Protein AF-A0A9P4IR51-F1 (afdb_monomer_lite)

Radius of gyration: 34.82 Å; chains: 1; bounding box: 78×71×82 Å

Secondary structure (DSSP, 8-state):
-----PPPPP--PPPPPP-----------------PPPPP-----------------------HHHHHHHHHHHHHHHSTT---EEEEEE-TTSSEEEEEEEEESSTTS----EEEEEEPPPEE--SS-HHHHHHHHHHHHHHHHHHHHHHHHH-

Organism: NCBI:txid1504668

Foldseek 3Di:
DDDDDDDDDDDDDDDDDDDDDDDDDDDDDDDDDDDDDDPDPDPDPDPPPPPPPPPPPPPPPCDLVNLQVLLQVLVCLVPPPFPKGWDKDAPPVNFWIWIFIWGAPDPPDPDPDIDTPDIFDIFGADPVCNVVNHSVNSVRSSVVSVVVSVVVVVD

pLDDT: mean 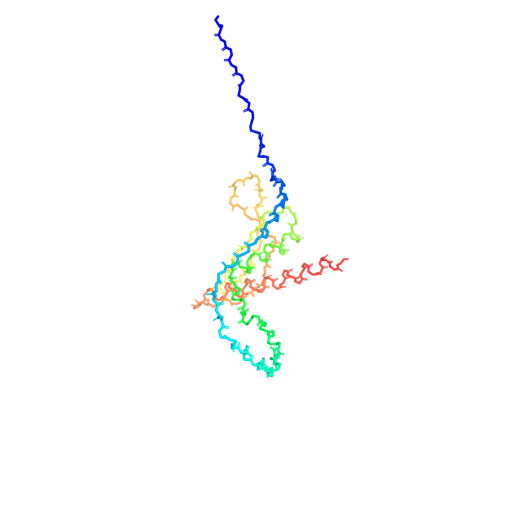72.82, std 21.64, range [33.72, 96.31]

Structure (mmCIF, N/CA/C/O backbone):
data_AF-A0A9P4IR51-F1
#
_entry.id   AF-A0A9P4IR51-F1
#
loop_
_atom_site.group_PDB
_atom_site.id
_atom_site.type_symbol
_atom_site.label_atom_id
_atom_site.label_alt_id
_atom_site.label_comp_id
_atom_site.label_asym_id
_atom_site.label_entity_id
_atom_site.label_seq_id
_atom_site.pdbx_PDB_ins_code
_atom_site.Cartn_x
_atom_site.Cartn_y
_atom_site.Cartn_z
_atom_site.occupancy
_atom_site.B_iso_or_equiv
_atom_site.auth_seq_id
_atom_site.auth_comp_id
_atom_site.auth_asym_id
_atom_site.auth_atom_id
_atom_site.pdbx_PDB_model_num
ATOM 1 N N . MET A 1 1 ? -21.706 56.880 35.899 1.00 41.31 1 MET A N 1
ATOM 2 C CA . MET A 1 1 ? -21.794 57.275 34.473 1.00 41.31 1 MET A CA 1
ATOM 3 C C . MET A 1 1 ? -22.174 56.019 33.694 1.00 41.31 1 MET A C 1
ATOM 5 O O . MET A 1 1 ? -21.456 55.042 33.805 1.00 41.31 1 MET A O 1
ATOM 9 N N . ASN A 1 2 ? -23.431 55.881 33.246 1.00 33.72 2 ASN A N 1
ATOM 10 C CA . ASN A 1 2 ? -23.873 56.138 31.857 1.00 33.72 2 ASN A CA 1
ATOM 11 C C . ASN A 1 2 ? -22.938 55.473 30.827 1.00 33.72 2 ASN A C 1
ATOM 13 O O . ASN A 1 2 ? -21.762 55.799 30.833 1.00 33.72 2 ASN A O 1
ATOM 17 N N . LYS A 1 3 ? -23.341 54.631 29.872 1.00 43.41 3 LYS A N 1
ATOM 18 C CA . LYS A 1 3 ? -24.625 54.300 29.223 1.00 43.41 3 LYS A CA 1
ATOM 19 C C . LYS A 1 3 ? -24.335 53.093 28.295 1.00 43.41 3 LYS A C 1
ATOM 21 O O . LYS A 1 3 ? -23.230 53.059 27.781 1.00 43.41 3 LYS A O 1
ATOM 26 N N . ASN A 1 4 ? -25.333 52.228 28.044 1.00 41.44 4 ASN A N 1
ATOM 27 C CA . ASN A 1 4 ? -25.737 51.641 26.737 1.00 41.44 4 ASN A CA 1
ATOM 28 C C . ASN A 1 4 ? -24.650 51.078 25.779 1.00 41.44 4 ASN A C 1
ATOM 30 O O . ASN A 1 4 ? -23.633 51.697 25.549 1.00 41.44 4 ASN A O 1
ATOM 34 N N . LYS A 1 5 ? -24.821 50.014 24.995 1.00 45.44 5 LYS A N 1
ATOM 35 C CA . LYS A 1 5 ? -25.978 49.268 24.490 1.00 45.44 5 LYS A CA 1
ATOM 36 C C . LYS A 1 5 ? -25.404 48.082 23.684 1.00 45.44 5 LYS A C 1
ATOM 38 O O . LYS A 1 5 ? -24.286 48.136 23.188 1.00 45.44 5 LYS A O 1
ATOM 43 N N . ILE A 1 6 ? -26.235 47.060 23.553 1.00 54.41 6 ILE A N 1
ATOM 44 C CA . ILE A 1 6 ? -26.113 45.785 22.825 1.00 54.41 6 ILE A CA 1
ATOM 45 C C . ILE A 1 6 ? -25.702 45.945 21.341 1.00 54.41 6 ILE A C 1
ATOM 47 O O . ILE A 1 6 ? -26.198 46.873 20.701 1.00 54.41 6 ILE A O 1
ATOM 51 N N . PRO A 1 7 ? -24.937 45.010 20.739 1.00 51.00 7 PRO A N 1
ATOM 52 C CA . PRO A 1 7 ? -24.943 44.793 19.291 1.00 51.00 7 PRO A CA 1
ATOM 53 C C . PRO A 1 7 ? -26.018 43.752 18.894 1.00 51.00 7 PRO A C 1
ATOM 55 O O . PRO A 1 7 ? -25.984 42.632 19.407 1.00 51.00 7 PRO A O 1
ATOM 58 N N . PRO A 1 8 ? -26.991 44.065 18.015 1.00 46.41 8 PRO A N 1
ATOM 59 C CA . PRO A 1 8 ? -27.929 43.066 17.507 1.00 46.41 8 PRO A CA 1
ATOM 60 C C . PRO A 1 8 ? -27.419 42.354 16.240 1.00 46.41 8 PRO A C 1
ATOM 62 O O . PRO A 1 8 ? -26.703 42.924 15.418 1.00 46.41 8 PRO A O 1
ATOM 65 N N . ALA A 1 9 ? -27.827 41.089 16.115 1.00 48.25 9 ALA A N 1
ATOM 66 C CA . ALA A 1 9 ? -27.550 40.143 15.033 1.00 48.25 9 ALA A CA 1
ATOM 67 C C . ALA A 1 9 ? -28.129 40.558 13.658 1.00 48.25 9 ALA A C 1
ATOM 69 O O . ALA A 1 9 ? -29.118 41.290 13.615 1.00 48.25 9 ALA A O 1
ATOM 70 N N . PRO A 1 10 ? -27.613 40.023 12.531 1.00 52.78 10 PRO A N 1
ATOM 71 C CA . PRO A 1 10 ? -28.349 39.989 11.265 1.00 52.78 10 PRO A CA 1
ATOM 72 C C . PRO A 1 10 ? -29.314 38.791 11.302 1.00 52.78 10 PRO A C 1
ATOM 74 O O . PRO A 1 10 ? -28.924 37.735 11.810 1.00 52.78 10 PRO A O 1
ATOM 77 N N . PRO A 1 11 ? -30.567 38.888 10.807 1.00 47.06 11 PRO A N 1
ATOM 78 C CA . PRO A 1 11 ? -30.796 38.486 9.410 1.00 47.06 11 PRO A CA 1
ATOM 79 C C . PRO A 1 11 ? -32.081 39.039 8.732 1.00 47.06 11 PRO A C 1
ATOM 81 O O . PRO A 1 11 ? -32.949 39.630 9.368 1.00 47.06 11 PRO A O 1
ATOM 84 N N . LYS A 1 12 ? -32.220 38.649 7.451 1.00 43.00 12 LYS A N 1
ATOM 85 C CA . LYS A 1 12 ? -33.436 38.411 6.631 1.00 43.00 12 LYS A CA 1
ATOM 86 C C . LYS A 1 12 ? -33.687 39.390 5.476 1.00 43.00 12 LYS A C 1
ATOM 88 O O . LYS A 1 12 ? -34.234 40.473 5.644 1.00 43.00 12 LYS A O 1
ATOM 93 N N . SER A 1 13 ? -33.374 38.904 4.276 1.00 47.75 13 SER A N 1
ATOM 94 C CA . SER A 1 13 ? -33.907 39.363 2.989 1.00 47.75 13 SER A CA 1
ATOM 95 C C . SER A 1 13 ? -35.393 38.977 2.845 1.00 47.75 13 SER A C 1
ATOM 97 O O . SER A 1 13 ? -35.736 37.846 3.202 1.00 47.75 13 SER A O 1
ATOM 99 N N . PRO A 1 14 ? -36.273 39.840 2.297 1.00 44.25 14 PRO A N 1
ATOM 100 C CA . PRO A 1 14 ? -37.639 39.469 1.932 1.00 44.25 14 PRO A CA 1
ATOM 101 C C . PRO A 1 14 ? -37.821 39.083 0.448 1.00 44.25 14 PRO A C 1
ATOM 103 O O . PRO A 1 14 ? -37.032 39.426 -0.427 1.00 44.25 14 PRO A O 1
ATOM 106 N N . VAL A 1 15 ? -38.910 38.340 0.249 1.00 47.81 15 VAL A N 1
ATOM 107 C CA . VAL A 1 15 ? -39.433 37.535 -0.875 1.00 47.81 15 VAL A CA 1
ATOM 108 C C . VAL A 1 15 ? -39.947 38.374 -2.073 1.00 47.81 15 VAL A C 1
ATOM 110 O O . VAL A 1 15 ? -40.351 39.520 -1.871 1.00 47.81 15 VAL A O 1
ATOM 113 N N . PRO A 1 16 ? -39.986 37.820 -3.309 1.00 39.72 16 PRO A N 1
ATOM 114 C CA . PRO A 1 16 ? -40.495 38.484 -4.518 1.00 39.72 16 PRO A CA 1
ATOM 115 C C . PRO A 1 16 ? -42.013 38.730 -4.516 1.00 39.72 16 PRO A C 1
ATOM 117 O O . PRO A 1 16 ? -42.808 37.877 -4.123 1.00 39.72 16 PRO A O 1
ATOM 120 N N . GLY A 1 17 ? -42.401 39.908 -5.012 1.00 35.75 17 GLY A N 1
ATOM 121 C CA . GLY A 1 17 ? -43.786 40.340 -5.177 1.00 35.75 17 GLY A CA 1
ATOM 122 C C . GLY A 1 17 ? -44.447 39.797 -6.447 1.00 35.75 17 GLY A C 1
ATOM 123 O O . GLY A 1 17 ? -43.861 39.794 -7.528 1.00 35.75 17 GLY A O 1
ATOM 124 N N . ALA A 1 18 ? -45.698 39.372 -6.286 1.00 33.91 18 ALA A N 1
ATOM 125 C CA . ALA A 1 18 ? -46.653 39.056 -7.338 1.00 33.91 18 ALA A CA 1
ATOM 126 C C . ALA A 1 18 ? -47.298 40.334 -7.913 1.00 33.91 18 ALA A C 1
ATOM 128 O O . ALA A 1 18 ? -47.509 41.306 -7.189 1.00 33.91 18 ALA A O 1
ATOM 129 N N . GLY A 1 19 ? -47.680 40.315 -9.193 1.00 34.88 19 GLY A N 1
ATOM 130 C CA . GLY A 1 19 ? -48.481 41.379 -9.807 1.00 34.88 19 GLY A CA 1
ATOM 131 C C . GLY A 1 19 ? -48.890 41.055 -11.243 1.00 34.88 19 GLY A C 1
ATOM 132 O O . GLY A 1 19 ? -48.056 40.986 -12.136 1.00 34.88 19 GLY A O 1
ATOM 133 N N . HIS A 1 20 ? -50.184 40.825 -11.444 1.00 33.88 20 HIS A N 1
ATOM 134 C CA . HIS A 1 20 ? -50.842 40.379 -12.671 1.00 33.88 20 HIS A CA 1
ATOM 135 C C . HIS A 1 20 ? -51.418 41.541 -13.514 1.00 33.88 20 HIS A C 1
ATOM 137 O O . HIS A 1 20 ? -51.897 42.528 -12.967 1.00 33.88 20 HIS A O 1
ATOM 143 N N . HIS A 1 21 ? -51.407 41.331 -14.839 1.00 40.84 21 HIS A N 1
ATOM 144 C CA . HIS A 1 21 ? -52.275 41.828 -15.928 1.00 40.84 21 HIS A CA 1
ATOM 145 C C . HIS A 1 21 ? -52.741 43.295 -15.980 1.00 40.84 21 HIS A C 1
ATOM 147 O O . HIS A 1 21 ? -53.542 43.724 -15.156 1.00 40.84 21 HIS A O 1
ATOM 153 N N . LYS A 1 22 ? -52.469 43.963 -17.118 1.00 37.75 22 LYS A N 1
ATOM 154 C CA . LYS A 1 22 ? -53.454 44.828 -17.802 1.00 37.75 22 LYS A CA 1
ATOM 155 C C . LYS A 1 22 ? -53.362 44.673 -19.325 1.00 37.75 22 LYS A C 1
ATOM 157 O O . LYS A 1 22 ? -52.328 44.931 -19.928 1.00 37.75 22 LYS A O 1
ATOM 162 N N . ASN A 1 23 ? -54.475 44.231 -19.904 1.00 37.91 23 ASN A N 1
ATOM 163 C CA . ASN A 1 23 ? -54.773 44.163 -21.332 1.00 37.91 23 ASN A CA 1
ATOM 164 C C . ASN A 1 23 ? -55.256 45.548 -21.790 1.00 37.91 23 ASN A C 1
ATOM 166 O O . ASN A 1 23 ? -56.197 46.064 -21.191 1.00 37.91 23 ASN A O 1
ATOM 170 N N . VAL A 1 24 ? -54.674 46.122 -22.846 1.00 37.66 24 VAL A N 1
ATOM 171 C CA . VAL A 1 24 ? -55.300 47.207 -23.623 1.00 37.66 24 VAL A CA 1
ATOM 172 C C . VAL A 1 24 ? -54.980 46.989 -25.099 1.00 37.66 24 VAL A C 1
ATOM 174 O O . VAL A 1 24 ? -53.836 47.088 -25.533 1.00 37.66 24 VAL A O 1
ATOM 177 N N . SER A 1 25 ? -56.021 46.667 -25.858 1.00 37.25 25 SER A N 1
ATOM 178 C CA . SER A 1 25 ? -56.057 46.681 -27.317 1.00 37.25 25 SER A CA 1
ATOM 179 C C . SER A 1 25 ? -56.237 48.117 -27.805 1.00 37.25 25 SER A C 1
ATOM 181 O O . SER A 1 25 ? -57.062 48.820 -27.228 1.00 37.25 25 SER A O 1
ATOM 183 N N . THR A 1 26 ? -55.550 48.537 -28.875 1.00 37.62 26 THR A N 1
ATOM 184 C CA . THR A 1 26 ? -56.158 49.050 -30.128 1.00 37.62 26 THR A CA 1
ATOM 185 C C . THR A 1 26 ? -55.144 49.720 -31.072 1.00 37.62 26 THR A C 1
ATOM 187 O O . THR A 1 26 ? -54.320 50.528 -30.665 1.00 37.62 26 THR A O 1
ATOM 190 N N . SER A 1 27 ? -55.328 49.404 -32.359 1.00 35.19 27 SER A N 1
ATOM 191 C CA . SER A 1 27 ? -55.169 50.279 -33.531 1.00 35.19 27 SER A CA 1
ATOM 192 C C . SER A 1 27 ? -53.786 50.531 -34.151 1.00 35.19 27 SER A C 1
ATOM 194 O O . SER A 1 27 ? -53.007 51.363 -33.710 1.00 35.19 27 SER A O 1
ATOM 196 N N . ALA A 1 28 ? -53.632 49.883 -35.312 1.00 42.88 28 ALA A N 1
ATOM 197 C CA . ALA A 1 28 ? -53.216 50.450 -36.597 1.00 42.88 28 ALA A CA 1
ATOM 198 C C . ALA A 1 28 ? -51.820 51.085 -36.718 1.00 42.88 28 ALA A C 1
ATOM 200 O O . ALA A 1 28 ? -51.601 52.235 -36.358 1.00 42.88 28 ALA A O 1
ATOM 201 N N . ASN A 1 29 ? -50.931 50.385 -37.432 1.00 39.66 29 ASN A N 1
ATOM 202 C CA . ASN A 1 29 ? -50.085 51.039 -38.426 1.00 39.66 29 ASN A CA 1
ATOM 203 C C . ASN A 1 29 ? -49.698 50.062 -39.541 1.00 39.66 29 ASN A C 1
ATOM 205 O O . ASN A 1 29 ? -49.300 48.926 -39.290 1.00 39.66 29 ASN A O 1
ATOM 209 N N . GLY A 1 30 ? -49.890 50.513 -40.781 1.00 53.16 30 GLY A N 1
ATOM 210 C CA . GLY A 1 30 ? -49.710 49.739 -42.001 1.00 53.16 30 GLY A CA 1
ATOM 211 C C . GLY A 1 30 ? -48.254 49.376 -42.255 1.00 53.16 30 GLY A C 1
ATOM 212 O O . GLY A 1 30 ? -47.484 50.174 -42.783 1.00 53.16 30 GLY A O 1
ATOM 213 N N . TYR A 1 31 ? -47.913 48.131 -41.950 1.00 43.56 31 TYR A N 1
ATOM 214 C CA . TYR A 1 31 ? -46.718 47.475 -42.455 1.00 43.56 31 TYR A CA 1
ATOM 215 C C . TYR A 1 31 ? -47.136 46.114 -42.997 1.00 43.56 31 TYR A C 1
ATOM 217 O O . TYR A 1 31 ? -47.728 45.314 -42.278 1.00 43.56 31 TYR A O 1
ATOM 225 N N . SER A 1 32 ? -46.879 45.873 -44.278 1.00 54.72 32 SER A N 1
ATOM 226 C CA . SER A 1 32 ? -47.100 44.593 -44.944 1.00 54.72 32 SER A CA 1
ATOM 227 C C . SER A 1 32 ? -45.803 43.779 -44.910 1.00 54.72 32 SER A C 1
ATOM 229 O O . SER A 1 32 ? -44.862 44.092 -45.643 1.00 54.72 32 SER A O 1
ATOM 231 N N . PRO A 1 33 ? -45.695 42.713 -44.100 1.00 54.69 33 PRO A N 1
ATOM 232 C CA . PRO A 1 33 ? -44.610 41.764 -44.265 1.00 54.69 33 PRO A CA 1
ATOM 233 C C . PRO A 1 33 ? -44.953 40.904 -45.482 1.00 54.69 33 PRO A C 1
ATOM 235 O O . PRO A 1 33 ? -45.989 40.239 -45.511 1.00 54.69 33 PRO A O 1
ATOM 238 N N . LYS A 1 34 ? -44.099 40.922 -46.510 1.00 59.12 34 LYS A N 1
ATOM 239 C CA . LYS A 1 34 ? -44.142 39.911 -47.573 1.00 59.12 34 LYS A CA 1
ATOM 240 C C . LYS A 1 34 ? -44.114 38.535 -46.902 1.00 59.12 34 LYS A C 1
ATOM 242 O O . LYS A 1 34 ? -43.197 38.253 -46.135 1.00 59.12 34 LYS A O 1
ATOM 247 N N . TYR A 1 35 ? -45.116 37.701 -47.164 1.00 52.25 35 TYR A N 1
ATOM 248 C CA . TYR A 1 35 ? -45.118 36.323 -46.689 1.00 52.25 35 TYR A CA 1
ATOM 249 C C . TYR A 1 35 ? -44.020 35.555 -47.432 1.00 52.25 35 TYR A C 1
ATOM 251 O O . TYR A 1 35 ? -44.165 35.239 -48.611 1.00 52.25 35 TYR A O 1
ATOM 259 N N . THR A 1 36 ? -42.909 35.284 -46.754 1.00 58.72 36 THR A N 1
ATOM 260 C CA . THR A 1 36 ? -41.997 34.204 -47.137 1.00 58.72 36 THR A CA 1
ATOM 261 C C . THR A 1 36 ? -42.426 32.965 -46.362 1.00 58.72 36 THR A C 1
ATOM 263 O O . THR A 1 36 ? -42.360 33.001 -45.129 1.00 58.72 36 THR A O 1
ATOM 266 N N . PRO A 1 37 ? -42.879 31.884 -47.023 1.00 62.72 37 PRO A N 1
ATOM 267 C CA . PRO A 1 37 ? -43.082 30.627 -46.322 1.00 62.72 37 PRO A CA 1
ATOM 268 C C . PRO A 1 37 ? -41.748 30.194 -45.695 1.00 62.72 37 PRO A C 1
ATOM 270 O O . PRO A 1 37 ? -40.693 30.404 -46.307 1.00 62.72 37 PRO A O 1
ATOM 273 N N . PRO A 1 38 ? -41.758 29.629 -44.475 1.00 65.62 38 PRO A N 1
ATOM 274 C CA . PRO A 1 38 ? -40.559 29.018 -43.928 1.00 65.62 38 PRO A CA 1
ATOM 275 C C . PRO A 1 38 ? -40.094 27.917 -44.892 1.00 65.62 38 PRO A C 1
ATOM 277 O O . PRO A 1 38 ? -40.942 27.245 -45.488 1.00 65.62 38 PRO A O 1
ATOM 280 N N . PRO A 1 39 ? -38.778 27.731 -45.082 1.00 66.62 39 PRO A N 1
ATOM 281 C CA . PRO A 1 39 ? -38.289 26.594 -45.846 1.00 66.62 39 PRO A CA 1
ATOM 282 C C . PRO A 1 39 ? -38.866 25.311 -45.240 1.00 66.62 39 PRO A C 1
ATOM 284 O O . PRO A 1 39 ? -38.944 25.184 -44.013 1.00 66.62 39 PRO A O 1
ATOM 287 N N . GLU A 1 40 ? -39.309 24.391 -46.099 1.00 63.09 40 GLU A N 1
ATOM 288 C CA . GLU A 1 40 ? -39.776 23.074 -45.668 1.00 63.09 40 GLU A CA 1
ATOM 289 C C . GLU A 1 40 ? -38.731 22.450 -44.731 1.00 63.09 40 GLU A C 1
ATOM 291 O O . GLU A 1 40 ? -37.529 22.594 -44.985 1.00 63.09 40 GLU A O 1
ATOM 296 N N . PRO A 1 41 ? -39.142 21.791 -43.631 1.00 56.25 41 PRO A N 1
ATOM 297 C CA . PRO A 1 41 ? -38.186 21.148 -42.753 1.00 56.25 41 PRO A CA 1
ATOM 298 C C . PRO A 1 41 ? -37.480 20.066 -43.560 1.00 56.25 41 PRO A C 1
ATOM 300 O O . PRO A 1 41 ? -38.067 19.039 -43.902 1.00 56.25 41 PRO A O 1
ATOM 303 N N . THR A 1 42 ? -36.210 20.308 -43.872 1.00 55.38 42 THR A N 1
ATOM 304 C CA . THR A 1 42 ? -35.321 19.285 -44.398 1.00 55.38 42 THR A CA 1
ATOM 305 C C . THR A 1 42 ? -35.390 18.113 -43.430 1.00 55.38 42 THR A C 1
ATOM 307 O O . THR A 1 42 ? -34.948 18.227 -42.284 1.00 55.38 42 THR A O 1
ATOM 310 N N . ILE A 1 43 ? -35.979 16.998 -43.867 1.00 61.84 43 ILE A N 1
ATOM 311 C CA . ILE A 1 43 ? -35.940 15.739 -43.128 1.00 61.84 43 ILE A CA 1
ATOM 312 C C . ILE A 1 43 ? -34.482 15.295 -43.179 1.00 61.84 43 ILE A C 1
ATOM 314 O O . ILE A 1 43 ? -34.043 14.624 -44.112 1.00 61.84 43 ILE A O 1
ATOM 318 N N . LEU A 1 44 ? -33.698 15.756 -42.206 1.00 61.41 44 LEU A N 1
ATOM 319 C CA . LEU A 1 44 ? -32.362 15.240 -41.993 1.00 61.41 44 LEU A CA 1
ATOM 320 C C . LEU A 1 44 ? -32.528 13.752 -41.668 1.00 61.41 44 LEU A C 1
ATOM 322 O O . LEU A 1 44 ? -33.361 13.415 -40.817 1.00 61.41 44 LEU A O 1
ATOM 326 N N . PRO A 1 45 ? -31.792 12.849 -42.340 1.00 57.72 45 PRO A N 1
ATOM 327 C CA . PRO A 1 45 ? -31.788 1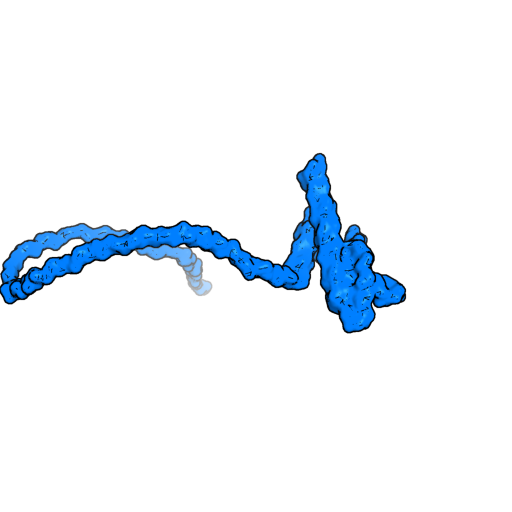1.451 -41.947 1.00 57.72 45 PRO A CA 1
ATOM 328 C C . PRO A 1 45 ? -31.458 11.394 -40.456 1.00 57.72 45 PRO A C 1
ATOM 330 O O . PRO A 1 45 ? -30.541 12.087 -40.005 1.00 57.72 45 PRO A O 1
ATOM 333 N N . ALA A 1 46 ? -32.253 10.627 -39.702 1.00 56.16 46 ALA A N 1
ATOM 334 C CA . ALA A 1 46 ? -32.079 10.474 -38.264 1.00 56.16 46 ALA A CA 1
ATOM 335 C C . ALA A 1 46 ? -30.586 10.281 -37.970 1.00 56.16 46 ALA A C 1
ATOM 337 O O . ALA A 1 46 ? -29.957 9.454 -38.647 1.00 56.16 46 ALA A O 1
ATOM 338 N N . PRO A 1 47 ? -29.996 11.043 -37.029 1.00 47.91 47 PRO A N 1
ATOM 339 C CA . PRO A 1 47 ? -28.614 10.812 -36.673 1.00 47.91 47 PRO A CA 1
ATOM 340 C C . PRO A 1 47 ? -28.539 9.344 -36.282 1.00 47.91 47 PRO A C 1
ATOM 342 O O . PRO A 1 47 ? -29.255 8.895 -35.384 1.00 47.91 47 PRO A O 1
ATOM 345 N N . LYS A 1 48 ? -27.717 8.571 -37.000 1.00 50.31 48 LYS A N 1
ATOM 346 C CA . LYS A 1 48 ? -27.240 7.309 -36.461 1.00 50.31 48 LYS A CA 1
ATOM 347 C C . LYS A 1 48 ? -26.540 7.717 -35.182 1.00 50.31 48 LYS A C 1
ATOM 349 O O . LYS A 1 48 ? -25.418 8.216 -35.218 1.00 50.31 48 LYS A O 1
ATOM 354 N N . VAL A 1 49 ? -27.246 7.576 -34.069 1.00 55.06 49 VAL A N 1
ATOM 355 C CA . VAL A 1 49 ? -26.638 7.529 -32.757 1.00 55.06 49 VAL A CA 1
ATOM 356 C C . VAL A 1 49 ? -25.834 6.237 -32.795 1.00 55.06 49 VAL A C 1
ATOM 358 O O . VAL A 1 49 ? -26.273 5.183 -32.348 1.00 55.06 49 VAL A O 1
ATOM 361 N N . GLU A 1 50 ? -24.656 6.295 -33.419 1.00 49.66 50 GLU A N 1
ATOM 362 C CA . GLU A 1 50 ? -23.548 5.534 -32.895 1.00 49.66 50 GLU A CA 1
ATOM 363 C C . GLU A 1 50 ? -23.404 6.083 -31.490 1.00 49.66 50 GLU A C 1
ATOM 365 O O . GLU A 1 50 ? -22.837 7.155 -31.272 1.00 49.66 50 GLU A O 1
ATOM 370 N N . THR A 1 51 ? -23.998 5.377 -30.534 1.00 50.06 51 THR A N 1
ATOM 371 C CA . THR A 1 51 ? -23.593 5.464 -29.146 1.00 50.06 51 THR A CA 1
ATOM 372 C C . THR A 1 51 ? -22.146 4.990 -29.132 1.00 50.06 51 THR A C 1
ATOM 374 O O . THR A 1 51 ? -21.838 3.861 -28.762 1.00 50.06 51 THR A O 1
ATOM 377 N N . ARG A 1 52 ? -21.227 5.851 -29.576 1.00 50.16 52 ARG A N 1
ATOM 378 C CA . ARG A 1 52 ? -19.881 5.853 -29.057 1.00 50.16 52 ARG A CA 1
ATOM 379 C C . ARG A 1 52 ? -20.085 6.237 -27.610 1.00 50.16 52 ARG A C 1
ATOM 381 O O . ARG A 1 52 ? -20.104 7.405 -27.242 1.00 50.16 52 ARG A O 1
ATOM 388 N N . VAL A 1 53 ? -20.305 5.214 -26.791 1.00 46.78 53 VAL A N 1
ATOM 389 C CA . VAL A 1 53 ? -19.764 5.246 -25.450 1.00 46.78 53 VAL A CA 1
ATOM 390 C C . VAL A 1 53 ? -18.276 5.451 -25.699 1.00 46.78 53 VAL A C 1
ATOM 392 O O . VAL A 1 53 ? -17.539 4.500 -25.949 1.00 46.78 53 VAL A O 1
ATOM 395 N N . GLU A 1 54 ? -17.848 6.711 -25.753 1.00 45.53 54 GLU A N 1
ATOM 396 C CA . GLU A 1 54 ? -16.483 7.055 -25.416 1.00 45.53 54 GLU A CA 1
ATOM 397 C C . GLU A 1 54 ? -16.366 6.637 -23.955 1.00 45.53 54 GLU A C 1
ATOM 399 O O . GLU A 1 54 ? -16.588 7.417 -23.035 1.00 45.53 54 GLU A O 1
ATOM 404 N N . VAL A 1 55 ? -16.118 5.341 -23.741 1.00 52.94 55 VAL A N 1
ATOM 405 C CA . VAL A 1 55 ? -15.434 4.884 -22.544 1.00 52.94 55 VAL A CA 1
ATOM 406 C C . VAL A 1 55 ? -14.197 5.760 -22.556 1.00 52.94 55 VAL A C 1
ATOM 408 O O . VAL A 1 55 ? -13.453 5.657 -23.539 1.00 52.94 55 VAL A O 1
ATOM 411 N N . PRO A 1 56 ? -14.024 6.698 -21.610 1.00 43.62 56 PRO A N 1
ATOM 412 C CA . PRO A 1 56 ? -12.868 7.565 -21.647 1.00 43.62 56 PRO A CA 1
ATOM 413 C C . PRO A 1 56 ? -11.654 6.647 -21.712 1.00 43.62 56 PRO A C 1
ATOM 415 O O . PRO A 1 56 ? -11.339 5.941 -20.759 1.00 43.62 56 PRO A O 1
ATOM 418 N N . ALA A 1 57 ? -10.992 6.617 -22.869 1.00 46.41 57 ALA A N 1
ATOM 419 C CA . ALA A 1 57 ? -9.724 5.936 -23.065 1.00 46.41 57 ALA A CA 1
ATOM 420 C C . ALA A 1 57 ? -8.626 6.807 -22.448 1.00 46.41 57 ALA A C 1
ATOM 422 O O . ALA A 1 57 ? -7.608 7.111 -23.057 1.00 46.41 57 ALA A O 1
ATOM 423 N N . VAL A 1 58 ? -8.870 7.248 -21.222 1.00 47.69 58 VAL A N 1
ATOM 424 C CA . VAL A 1 58 ? -7.835 7.604 -20.288 1.00 47.69 58 VAL A CA 1
ATOM 425 C C . VAL A 1 58 ? -7.749 6.349 -19.445 1.00 47.69 58 VAL A C 1
ATOM 427 O O . VAL A 1 58 ? -8.489 6.173 -18.483 1.00 47.69 58 VAL A O 1
ATOM 430 N N . LEU A 1 59 ? -6.867 5.431 -19.847 1.00 49.31 59 LEU A N 1
ATOM 431 C CA . LEU A 1 59 ? -6.137 4.685 -18.833 1.00 49.31 59 LEU A CA 1
ATOM 432 C C . LEU A 1 59 ? -5.629 5.775 -17.898 1.00 49.31 59 LEU A C 1
ATOM 434 O O . LEU A 1 59 ? -4.725 6.513 -18.293 1.00 49.31 59 LEU A O 1
ATOM 438 N N . GLU A 1 60 ? -6.307 5.980 -16.763 1.00 51.81 60 GLU A N 1
ATOM 439 C CA . GLU A 1 60 ? -5.822 6.852 -15.708 1.00 51.81 60 GLU A CA 1
ATOM 440 C C . GLU A 1 60 ? -4.359 6.478 -15.567 1.00 51.81 60 GLU A C 1
ATOM 442 O O . GLU A 1 60 ? -4.030 5.336 -15.241 1.00 51.81 60 GLU A O 1
ATOM 447 N N . THR A 1 61 ? -3.463 7.390 -15.935 1.00 50.34 61 THR A N 1
ATOM 448 C CA . THR A 1 61 ? -2.069 7.283 -15.544 1.00 50.34 61 THR A CA 1
ATOM 449 C C . THR A 1 61 ? -2.104 7.340 -14.031 1.00 50.34 61 THR A C 1
ATOM 451 O O . THR A 1 61 ? -2.026 8.430 -13.473 1.00 50.34 61 THR A O 1
ATOM 454 N N . THR A 1 62 ? -2.324 6.186 -13.390 1.00 67.31 62 THR A N 1
ATOM 455 C CA . THR A 1 62 ? -2.481 6.079 -11.950 1.00 67.31 62 THR A CA 1
ATOM 456 C C . THR A 1 62 ? -1.181 6.586 -11.382 1.00 67.31 62 THR A C 1
ATOM 458 O O . THR A 1 62 ? -0.107 5.999 -11.584 1.00 67.31 62 THR A O 1
ATOM 461 N N . SER A 1 63 ? -1.255 7.769 -10.792 1.00 85.19 63 SER A N 1
ATOM 462 C CA . SER A 1 63 ? -0.082 8.432 -10.284 1.00 85.19 63 SER A CA 1
ATOM 463 C C . SER A 1 63 ? 0.451 7.593 -9.123 1.00 85.19 63 SER A C 1
ATOM 465 O O . SER A 1 63 ? -0.268 6.811 -8.494 1.00 85.19 63 SER A O 1
ATOM 467 N N . LEU A 1 64 ? 1.746 7.712 -8.826 1.00 86.50 64 LEU A N 1
ATOM 468 C CA . LEU A 1 64 ? 2.300 6.988 -7.682 1.00 86.50 64 LEU A CA 1
ATOM 469 C C . LEU A 1 64 ? 1.594 7.387 -6.377 1.00 86.50 64 LEU A C 1
ATOM 471 O O . LEU A 1 64 ? 1.482 6.562 -5.474 1.00 86.50 64 LEU A O 1
ATOM 475 N N . SER A 1 65 ? 1.122 8.632 -6.297 1.00 88.62 65 SER A N 1
ATOM 476 C CA . SER A 1 65 ? 0.346 9.138 -5.169 1.00 88.62 65 SER A CA 1
ATOM 477 C C . SER A 1 65 ? -0.992 8.417 -5.059 1.00 88.62 65 SER A C 1
ATOM 479 O O . SER A 1 65 ? -1.303 7.942 -3.976 1.00 88.62 65 SER A O 1
ATOM 481 N N . ASP A 1 66 ? -1.705 8.219 -6.169 1.00 91.69 66 ASP A N 1
ATOM 482 C CA . ASP A 1 66 ? -3.011 7.543 -6.183 1.00 91.69 66 ASP A CA 1
ATOM 483 C C . ASP A 1 66 ? -2.876 6.085 -5.710 1.00 91.69 66 ASP A C 1
ATOM 485 O O . ASP A 1 66 ? -3.687 5.580 -4.935 1.00 91.69 66 ASP A O 1
ATOM 489 N N . LEU A 1 67 ? -1.799 5.400 -6.125 1.00 93.50 67 LEU A N 1
ATOM 490 C CA . LEU A 1 67 ? -1.488 4.050 -5.638 1.00 93.50 67 LEU A CA 1
ATOM 491 C C . LEU A 1 67 ? -1.221 4.042 -4.129 1.00 93.50 67 LEU A C 1
ATOM 493 O O . LEU A 1 67 ? -1.658 3.134 -3.424 1.00 93.50 67 LEU A O 1
ATOM 497 N N . VAL A 1 68 ? -0.489 5.040 -3.629 1.00 94.25 68 VAL A N 1
ATOM 498 C CA . VAL A 1 68 ? -0.195 5.171 -2.200 1.00 94.25 68 VAL A CA 1
ATOM 499 C C . VAL A 1 68 ? -1.461 5.490 -1.408 1.00 94.25 68 VAL A C 1
ATOM 501 O O . VAL A 1 68 ? -1.659 4.883 -0.362 1.00 94.25 68 VAL A O 1
ATOM 504 N N . GLU A 1 69 ? -2.329 6.373 -1.893 1.00 95.12 69 GLU A N 1
ATOM 505 C CA . GLU A 1 69 ? -3.614 6.689 -1.259 1.00 95.12 69 GLU A CA 1
ATOM 506 C C . GLU A 1 69 ? -4.482 5.436 -1.130 1.00 95.12 69 GLU A C 1
ATOM 508 O O . GLU A 1 69 ? -4.880 5.087 -0.020 1.00 95.12 69 GLU A O 1
ATOM 513 N N . ARG A 1 70 ? -4.624 4.649 -2.204 1.00 95.12 70 ARG A N 1
ATOM 514 C CA . ARG A 1 70 ? -5.341 3.362 -2.153 1.00 95.12 70 ARG A CA 1
ATOM 515 C C . ARG A 1 70 ? -4.725 2.367 -1.171 1.00 95.12 70 ARG A C 1
ATOM 517 O O . ARG A 1 70 ? -5.446 1.631 -0.500 1.00 95.12 70 ARG A O 1
ATOM 524 N N . ILE A 1 71 ? -3.394 2.325 -1.059 1.00 96.31 71 ILE A N 1
ATOM 525 C CA . ILE A 1 71 ? -2.715 1.504 -0.043 1.00 96.31 71 ILE A CA 1
ATOM 526 C C . ILE A 1 71 ? -3.115 1.952 1.364 1.00 96.31 71 ILE A C 1
ATOM 528 O O . ILE A 1 71 ? -3.356 1.100 2.218 1.00 96.31 71 ILE A O 1
ATOM 532 N N . LEU A 1 72 ? -3.160 3.261 1.621 1.00 95.88 72 LEU A N 1
ATOM 533 C CA . LEU A 1 72 ? -3.523 3.804 2.929 1.00 95.88 72 LEU A CA 1
ATOM 534 C C . LEU A 1 72 ? -4.988 3.521 3.263 1.00 95.88 72 LEU A C 1
ATOM 536 O O . LEU A 1 72 ? -5.263 3.087 4.382 1.00 95.88 72 LEU A O 1
ATOM 540 N N . ASP A 1 73 ? -5.892 3.674 2.297 1.00 94.88 73 ASP A N 1
ATOM 541 C CA . ASP A 1 73 ? -7.314 3.370 2.464 1.00 94.88 73 ASP A CA 1
ATOM 542 C C . ASP A 1 73 ? -7.522 1.891 2.800 1.00 94.88 73 ASP A C 1
ATOM 544 O O . ASP A 1 73 ? -8.118 1.560 3.826 1.00 94.88 73 ASP A O 1
ATOM 548 N N . ASN A 1 74 ? -6.929 0.985 2.019 1.00 95.44 74 ASN A N 1
ATOM 549 C CA . ASN A 1 74 ? -6.998 -0.453 2.280 1.00 95.44 74 ASN A CA 1
ATOM 550 C C . ASN A 1 74 ? -6.349 -0.834 3.620 1.00 95.44 74 ASN A C 1
ATOM 552 O O . ASN A 1 74 ? -6.871 -1.663 4.366 1.00 95.44 74 ASN A O 1
ATOM 556 N N . ALA A 1 75 ? -5.220 -0.214 3.968 1.00 95.25 75 ALA A N 1
ATOM 557 C CA . ALA A 1 75 ? -4.574 -0.442 5.254 1.00 95.25 75 ALA A CA 1
ATOM 558 C C . ALA A 1 75 ? -5.424 0.057 6.432 1.00 95.25 75 ALA A C 1
ATOM 560 O O . ALA A 1 75 ? -5.372 -0.550 7.498 1.00 95.25 75 ALA A O 1
ATOM 561 N N . SER A 1 76 ? -6.213 1.121 6.257 1.00 93.69 76 SER A N 1
ATOM 562 C CA . SER A 1 76 ? -7.099 1.638 7.307 1.00 93.69 76 SER A CA 1
ATOM 563 C C . SER A 1 76 ? -8.214 0.655 7.679 1.00 93.69 76 SER A C 1
ATOM 565 O O . SER A 1 76 ? -8.612 0.602 8.841 1.00 93.69 76 SER A O 1
ATOM 567 N N . VAL A 1 77 ? -8.651 -0.177 6.723 1.00 94.06 77 VAL A N 1
ATOM 568 C CA . VAL A 1 77 ? -9.615 -1.262 6.959 1.00 94.06 77 VAL A CA 1
ATOM 569 C C . VAL A 1 77 ? -8.988 -2.367 7.810 1.00 94.06 77 VAL A C 1
ATOM 571 O O . VAL A 1 77 ? -9.603 -2.835 8.761 1.00 94.06 77 VAL A O 1
ATOM 574 N N . LEU A 1 78 ? -7.749 -2.764 7.499 1.00 92.69 78 LEU A N 1
ATOM 575 C CA . LEU A 1 78 ? -7.051 -3.841 8.216 1.00 92.69 78 LEU A CA 1
ATOM 576 C C . LEU A 1 78 ? -6.496 -3.407 9.582 1.00 92.69 78 LEU A C 1
ATOM 578 O O . LEU A 1 78 ? -6.304 -4.241 10.465 1.00 92.69 7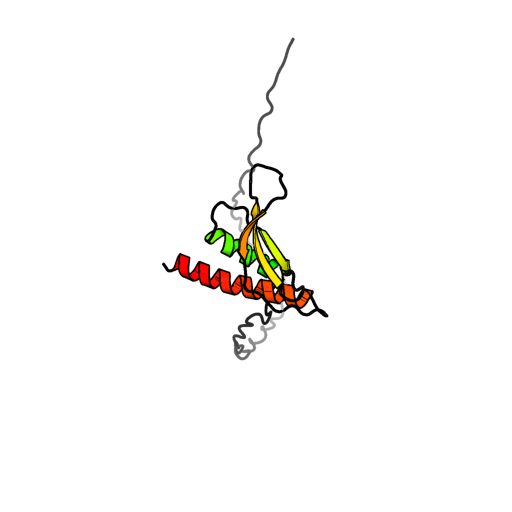8 LEU A O 1
ATOM 582 N N . TYR A 1 79 ? -6.196 -2.119 9.753 1.00 93.56 79 TYR A N 1
ATOM 583 C CA . TYR A 1 79 ? -5.570 -1.561 10.954 1.00 93.56 79 TYR A CA 1
ATOM 584 C C . TYR A 1 79 ? -6.353 -0.342 11.472 1.00 93.56 79 TYR A C 1
ATOM 586 O O . TYR A 1 79 ? -5.828 0.780 11.475 1.00 93.56 79 TYR A O 1
ATOM 594 N N . PRO A 1 80 ? -7.609 -0.530 11.916 1.00 90.69 80 PRO A N 1
ATOM 595 C CA . PRO A 1 80 ? -8.447 0.571 12.369 1.00 90.69 80 PRO A CA 1
ATOM 596 C C . PRO A 1 80 ? -7.836 1.267 13.595 1.00 90.69 80 PRO A C 1
ATOM 598 O O . PRO A 1 80 ? -7.338 0.626 14.520 1.00 90.69 80 PRO A O 1
ATOM 601 N N . GLY A 1 81 ? -7.874 2.602 13.605 1.00 88.06 81 GLY A N 1
ATOM 602 C CA . GLY A 1 81 ? -7.356 3.433 14.702 1.00 88.06 81 GLY A CA 1
ATOM 603 C C . GLY A 1 81 ? -5.859 3.763 14.627 1.00 88.06 81 GLY A C 1
ATOM 604 O O . GLY A 1 81 ? -5.385 4.621 15.374 1.00 88.06 81 GLY A O 1
ATOM 605 N N . GLU A 1 82 ? -5.110 3.157 13.704 1.00 90.06 82 GLU A N 1
ATOM 606 C CA . GLU A 1 82 ? -3.700 3.478 13.476 1.00 90.06 82 GLU A CA 1
ATOM 607 C C . GLU A 1 82 ? -3.541 4.617 12.455 1.00 90.06 82 GLU A C 1
ATOM 609 O O . GLU A 1 82 ? -4.170 4.635 11.398 1.00 90.06 82 GLU A O 1
ATOM 614 N N . LYS A 1 83 ? -2.632 5.565 12.722 1.00 90.12 83 LYS A N 1
ATOM 615 C CA . LYS A 1 83 ? -2.230 6.578 11.728 1.00 90.12 83 LYS A CA 1
ATOM 616 C C . LYS A 1 83 ? -1.209 5.976 10.766 1.00 90.12 83 LYS A C 1
ATOM 618 O O . LYS A 1 83 ? 0.000 6.104 10.976 1.00 90.12 83 LYS A O 1
ATOM 623 N N . VAL A 1 84 ? -1.704 5.297 9.738 1.00 92.75 84 VAL A N 1
ATOM 624 C CA . VAL A 1 84 ? -0.881 4.577 8.763 1.00 92.75 84 VAL A CA 1
ATOM 625 C C . VAL A 1 84 ? -0.127 5.512 7.810 1.00 92.75 84 VAL A C 1
ATOM 627 O O . VAL A 1 84 ? -0.595 6.589 7.445 1.00 92.75 84 VAL A O 1
ATOM 630 N N . LYS A 1 85 ? 1.073 5.094 7.403 1.00 93.25 85 LYS A N 1
ATOM 631 C CA . LYS A 1 85 ? 1.888 5.703 6.345 1.00 93.25 85 LYS A CA 1
ATOM 632 C C . LYS A 1 85 ? 2.488 4.603 5.481 1.00 93.25 85 LYS A C 1
ATOM 634 O O . LYS A 1 85 ? 2.893 3.569 6.002 1.00 93.25 85 LYS A O 1
ATOM 639 N N . CYS A 1 86 ? 2.618 4.850 4.184 1.00 93.69 86 CYS A N 1
ATOM 640 C CA . CYS A 1 86 ? 3.297 3.953 3.258 1.00 93.69 86 CYS A CA 1
ATOM 641 C C . CYS A 1 86 ? 4.674 4.526 2.914 1.00 93.69 86 CYS A C 1
ATOM 643 O O . CYS A 1 86 ? 4.818 5.720 2.657 1.00 93.69 86 CYS A O 1
ATOM 645 N N . THR A 1 87 ? 5.700 3.683 2.922 1.00 93.31 87 THR A N 1
ATOM 646 C CA . THR A 1 87 ? 7.050 4.042 2.478 1.00 93.31 87 THR A CA 1
ATOM 647 C C . THR A 1 87 ? 7.709 2.856 1.789 1.00 93.31 87 THR A C 1
ATOM 649 O O . THR A 1 87 ? 7.228 1.731 1.879 1.00 93.31 87 THR A O 1
ATOM 652 N N . THR A 1 88 ? 8.815 3.082 1.088 1.00 92.25 88 THR A N 1
ATOM 653 C CA . THR A 1 88 ? 9.605 2.005 0.485 1.00 92.25 88 THR A CA 1
ATOM 654 C C . THR A 1 88 ? 10.888 1.778 1.267 1.00 92.25 88 THR A C 1
ATOM 656 O O . THR A 1 88 ? 11.597 2.731 1.582 1.00 92.25 88 THR A O 1
ATOM 659 N N . ALA A 1 89 ? 11.217 0.518 1.522 1.00 90.06 89 ALA A N 1
ATOM 660 C CA . ALA A 1 89 ? 12.460 0.091 2.143 1.00 90.06 89 ALA A CA 1
ATOM 661 C C . ALA A 1 89 ? 13.278 -0.754 1.162 1.00 90.06 89 ALA A C 1
ATOM 663 O O . ALA A 1 89 ? 12.730 -1.549 0.399 1.00 90.06 89 ALA A O 1
ATOM 664 N N . VAL A 1 90 ? 14.600 -0.609 1.210 1.00 87.94 90 VAL A N 1
ATOM 665 C CA . VAL A 1 90 ? 15.534 -1.443 0.446 1.00 87.94 90 VAL A CA 1
ATOM 666 C C . VAL A 1 90 ? 16.185 -2.425 1.414 1.00 87.94 90 VAL A C 1
ATOM 668 O O . VAL A 1 90 ? 16.618 -2.035 2.498 1.00 87.94 90 VAL A O 1
ATOM 671 N N . ALA A 1 91 ? 16.220 -3.706 1.056 1.00 84.56 91 ALA A N 1
ATOM 672 C CA . ALA A 1 91 ? 16.902 -4.722 1.849 1.00 84.56 91 ALA A CA 1
ATOM 673 C C . ALA A 1 91 ? 18.415 -4.453 1.899 1.00 84.56 91 ALA A C 1
ATOM 675 O O . ALA A 1 91 ? 18.971 -3.835 0.994 1.00 84.56 91 ALA A O 1
ATOM 676 N N . ALA A 1 92 ? 19.104 -4.992 2.910 1.00 77.56 92 ALA A N 1
ATOM 677 C CA . ALA A 1 92 ? 20.555 -4.831 3.070 1.00 77.56 92 ALA A CA 1
ATOM 678 C C . ALA A 1 92 ? 21.368 -5.312 1.849 1.00 77.56 92 ALA A C 1
ATOM 680 O O . ALA A 1 92 ? 22.462 -4.816 1.605 1.00 77.56 92 ALA A O 1
ATOM 681 N N . SER A 1 93 ? 20.815 -6.226 1.042 1.00 77.38 93 SER A N 1
ATOM 682 C CA . SER A 1 93 ? 21.412 -6.663 -0.226 1.00 77.38 93 SER A CA 1
ATOM 683 C C . SER A 1 93 ? 21.452 -5.573 -1.306 1.00 77.38 93 SER A C 1
ATOM 685 O O . SER A 1 93 ? 22.101 -5.758 -2.331 1.00 77.38 93 SER A O 1
ATOM 687 N N . GLY A 1 94 ? 20.732 -4.460 -1.126 1.00 73.75 94 GLY A N 1
ATOM 688 C CA . GLY A 1 94 ? 20.672 -3.330 -2.058 1.00 73.75 94 GLY A CA 1
ATOM 689 C C . GLY A 1 94 ? 19.892 -3.601 -3.348 1.00 73.75 94 GLY A C 1
ATOM 690 O O . GLY A 1 94 ? 19.735 -2.699 -4.165 1.00 73.75 94 GLY A O 1
ATOM 691 N N . VAL A 1 95 ? 19.411 -4.831 -3.543 1.00 82.69 95 VAL A N 1
ATOM 692 C CA . VAL A 1 95 ? 18.711 -5.253 -4.764 1.00 82.69 95 VAL A CA 1
ATOM 693 C C . VAL A 1 95 ? 17.223 -5.424 -4.516 1.00 82.69 95 VAL A C 1
ATOM 695 O O . VAL A 1 95 ? 16.445 -5.175 -5.415 1.00 82.69 95 VAL A O 1
ATOM 698 N N . MET A 1 96 ? 16.788 -5.814 -3.320 1.00 89.56 96 MET A N 1
ATOM 699 C CA . MET A 1 96 ? 15.366 -6.055 -3.065 1.00 89.56 96 MET A CA 1
ATOM 700 C C . MET A 1 96 ? 14.684 -4.812 -2.496 1.00 89.56 96 MET A C 1
ATOM 702 O O . MET A 1 96 ? 15.161 -4.231 -1.521 1.00 89.56 96 MET A O 1
ATOM 706 N N . VAL A 1 97 ? 13.558 -4.425 -3.089 1.00 92.88 97 VAL A N 1
ATOM 707 C CA . VAL A 1 97 ? 12.733 -3.287 -2.678 1.00 92.88 97 VAL A CA 1
ATOM 708 C C . VAL A 1 97 ? 11.406 -3.802 -2.137 1.00 92.88 97 VAL A C 1
ATOM 710 O O . VAL A 1 97 ? 10.790 -4.696 -2.710 1.00 92.88 97 VAL A O 1
ATOM 713 N N . HIS A 1 98 ? 10.963 -3.225 -1.029 1.00 94.06 98 HIS A N 1
ATOM 714 C CA . HIS A 1 98 ? 9.672 -3.494 -0.411 1.00 94.06 98 HIS A CA 1
ATOM 715 C C . HIS A 1 98 ? 8.910 -2.184 -0.262 1.00 94.06 98 HIS A C 1
ATOM 717 O O . HIS A 1 98 ? 9.501 -1.183 0.139 1.00 94.06 98 HIS A O 1
ATOM 723 N N . ALA A 1 99 ? 7.602 -2.194 -0.490 1.00 95.50 99 ALA A N 1
ATOM 724 C CA . ALA A 1 99 ? 6.725 -1.198 0.111 1.00 95.50 99 ALA A CA 1
ATOM 725 C C . ALA A 1 99 ? 6.306 -1.690 1.504 1.00 95.50 99 ALA A C 1
ATOM 727 O O . ALA A 1 99 ? 6.085 -2.882 1.719 1.00 95.50 99 ALA A O 1
ATOM 728 N N . VAL A 1 100 ? 6.276 -0.789 2.477 1.00 96.00 100 VAL A N 1
ATOM 729 C CA . VAL A 1 100 ? 5.952 -1.086 3.871 1.00 96.00 100 VAL A CA 1
ATOM 730 C C . VAL A 1 100 ? 4.929 -0.084 4.379 1.00 96.00 100 VAL A C 1
ATOM 732 O O . VAL A 1 100 ? 5.066 1.124 4.178 1.00 96.00 100 VAL A O 1
ATOM 735 N N . VAL A 1 101 ? 3.919 -0.599 5.072 1.00 96.06 101 VAL A N 1
ATOM 736 C CA . VAL A 1 101 ? 2.957 0.211 5.812 1.00 96.06 101 VAL A CA 1
ATOM 737 C C . VAL A 1 101 ? 3.412 0.267 7.257 1.00 96.06 101 VAL A C 1
ATOM 739 O O . VAL A 1 101 ? 3.683 -0.755 7.896 1.00 96.06 101 VAL A O 1
ATOM 742 N N . VAL A 1 102 ? 3.522 1.480 7.770 1.00 94.88 102 VAL A N 1
ATOM 743 C CA . VAL A 1 102 ? 4.029 1.769 9.102 1.00 94.88 102 VAL A CA 1
ATOM 744 C C . VAL A 1 102 ? 3.050 2.650 9.861 1.00 94.88 102 VAL A C 1
ATOM 746 O O . VAL A 1 102 ? 2.289 3.402 9.262 1.00 94.88 102 VAL A O 1
ATOM 749 N N . ALA A 1 103 ? 3.113 2.601 11.184 1.00 93.06 103 ALA A N 1
ATOM 750 C CA . ALA A 1 103 ? 2.402 3.527 12.058 1.00 93.06 103 ALA A CA 1
ATOM 751 C C . ALA A 1 103 ? 3.338 4.031 13.163 1.00 93.06 103 ALA A C 1
ATOM 753 O O . ALA A 1 103 ? 4.329 3.362 13.480 1.00 93.06 103 ALA A O 1
ATOM 754 N N . PRO A 1 104 ? 3.093 5.217 13.742 1.00 90.75 104 PRO A N 1
ATOM 755 C CA . PRO A 1 104 ? 3.835 5.684 14.909 1.00 90.75 104 PRO A CA 1
ATOM 756 C C . PRO A 1 104 ? 3.791 4.646 16.038 1.00 90.75 104 PRO A C 1
ATOM 758 O O . PRO A 1 104 ? 2.741 4.076 16.318 1.00 90.75 104 PRO A O 1
ATOM 761 N N . LYS A 1 105 ? 4.923 4.389 16.708 1.00 87.75 105 LYS A N 1
ATOM 762 C CA . LYS A 1 105 ? 4.935 3.496 17.884 1.00 87.75 105 LYS A CA 1
ATOM 763 C C . LYS A 1 105 ? 4.163 4.087 19.057 1.00 87.75 105 LYS A C 1
ATOM 765 O O . LYS A 1 105 ? 3.493 3.349 19.762 1.00 87.75 105 LYS A O 1
ATOM 770 N N . ASN A 1 106 ? 4.282 5.399 19.242 1.00 85.50 106 ASN A N 1
ATOM 771 C CA . ASN A 1 106 ? 3.558 6.161 20.247 1.00 85.50 106 ASN A CA 1
ATOM 772 C C . ASN A 1 106 ? 2.842 7.312 19.536 1.00 85.50 106 ASN A C 1
ATOM 774 O O . ASN A 1 106 ? 3.512 8.273 19.164 1.00 85.50 106 ASN A O 1
ATOM 778 N N . PRO A 1 107 ? 1.519 7.242 19.326 1.00 74.69 107 PRO A N 1
ATOM 779 C CA . PRO A 1 107 ? 0.785 8.289 18.616 1.00 74.69 107 PRO A CA 1
ATOM 780 C C . PRO A 1 107 ? 0.766 9.631 19.370 1.00 74.69 107 PRO A C 1
ATOM 782 O O . PRO A 1 107 ? 0.640 10.676 18.736 1.00 74.69 107 PRO A O 1
ATOM 785 N N . GLU A 1 108 ? 0.926 9.606 20.696 1.00 76.69 108 GLU A N 1
ATOM 786 C CA . GLU A 1 108 ? 0.957 10.794 21.567 1.00 76.69 108 GLU A CA 1
ATOM 787 C C . GLU A 1 108 ? 2.349 11.428 21.675 1.00 76.69 108 GLU A C 1
ATOM 789 O O . GLU A 1 108 ? 2.502 12.600 22.013 1.00 76.69 108 GLU A O 1
ATOM 794 N N . SER A 1 109 ? 3.390 10.651 21.382 1.00 63.62 109 SER A N 1
ATOM 795 C CA . SER A 1 109 ? 4.769 11.101 21.482 1.00 63.62 109 SER A CA 1
ATOM 796 C C . SER A 1 109 ? 5.233 11.566 20.109 1.00 63.62 109 SER A C 1
ATOM 798 O O . SER A 1 109 ? 5.180 10.801 19.151 1.00 63.62 109 SER A O 1
ATOM 800 N N . GLN A 1 110 ? 5.785 12.777 20.002 1.00 61.94 110 GLN A N 1
ATOM 801 C CA . GLN A 1 110 ? 6.421 13.279 18.769 1.00 61.94 110 GLN A CA 1
ATOM 802 C C . GLN A 1 110 ? 7.725 12.531 18.410 1.00 61.94 110 GLN A C 1
ATOM 804 O O . GLN A 1 110 ? 8.618 13.067 17.759 1.00 61.94 110 GLN A O 1
ATOM 809 N N . THR A 1 111 ? 7.887 11.289 18.863 1.00 63.28 111 THR A N 1
ATOM 810 C CA . THR A 1 111 ? 9.050 10.473 18.541 1.00 63.28 111 THR A CA 1
ATOM 811 C C . THR A 1 111 ? 8.924 9.942 17.118 1.00 63.28 111 THR A C 1
ATOM 813 O O . THR A 1 111 ? 7.929 9.326 16.746 1.00 63.28 111 THR A O 1
ATOM 816 N N . SER A 1 112 ? 9.977 10.107 16.319 1.00 68.75 112 SER A N 1
ATOM 817 C CA . SER A 1 112 ? 10.058 9.649 14.921 1.00 68.75 112 SER A CA 1
ATOM 818 C C . SER A 1 112 ? 10.124 8.119 14.760 1.00 68.75 112 SER A C 1
ATOM 820 O O . SER A 1 112 ? 10.602 7.617 13.744 1.00 68.75 112 SER A O 1
ATOM 822 N N . ARG A 1 113 ? 9.723 7.350 15.781 1.00 85.88 113 ARG A N 1
ATOM 823 C CA . ARG A 1 113 ? 9.821 5.889 15.794 1.00 85.88 113 ARG A CA 1
ATOM 824 C C . ARG A 1 113 ? 8.540 5.282 15.241 1.00 85.88 113 ARG A C 1
ATOM 826 O O . ARG A 1 113 ? 7.468 5.430 15.823 1.00 85.88 113 ARG A O 1
ATOM 833 N N . PHE A 1 114 ? 8.679 4.523 14.163 1.00 89.94 114 PHE A N 1
ATOM 834 C CA . PHE A 1 114 ? 7.578 3.806 13.529 1.00 89.94 114 PHE A CA 1
ATOM 835 C C . PHE A 1 114 ? 7.649 2.301 13.827 1.00 89.94 114 PHE A C 1
ATOM 837 O O . PHE A 1 114 ? 8.732 1.733 13.994 1.00 89.94 114 PHE A O 1
ATOM 844 N N . LYS A 1 115 ? 6.486 1.653 13.932 1.00 92.69 115 LYS A N 1
ATOM 845 C CA . LYS A 1 115 ? 6.325 0.196 13.853 1.00 92.69 115 LYS A CA 1
ATOM 846 C C . LYS A 1 115 ? 5.908 -0.170 12.432 1.00 92.69 115 LYS A C 1
ATOM 848 O O . LYS A 1 115 ? 5.136 0.557 11.814 1.00 92.69 115 LYS A O 1
ATOM 853 N N . VAL A 1 116 ? 6.415 -1.290 11.926 1.00 94.38 116 VAL A N 1
ATOM 854 C CA . VAL A 1 116 ? 5.961 -1.857 10.650 1.00 94.38 116 VAL A CA 1
ATOM 855 C C . VAL A 1 116 ? 4.696 -2.657 10.929 1.00 94.38 116 VAL A C 1
ATOM 857 O O . VAL A 1 116 ? 4.738 -3.590 11.726 1.00 94.38 116 VAL A O 1
ATOM 860 N N . LEU A 1 117 ? 3.587 -2.265 10.308 1.00 94.56 117 LEU A N 1
ATOM 861 C CA . LEU A 1 117 ? 2.312 -2.979 10.390 1.00 94.56 117 LEU A CA 1
ATOM 862 C C . LEU A 1 117 ? 2.237 -4.063 9.321 1.00 94.56 117 LEU A C 1
ATOM 864 O O . LEU A 1 117 ? 1.836 -5.192 9.588 1.00 94.56 117 LEU A O 1
ATOM 868 N N . TYR A 1 118 ? 2.682 -3.716 8.115 1.00 95.75 118 TYR A N 1
ATOM 869 C CA . TYR A 1 118 ? 2.675 -4.611 6.976 1.00 95.75 118 TYR A CA 1
ATOM 8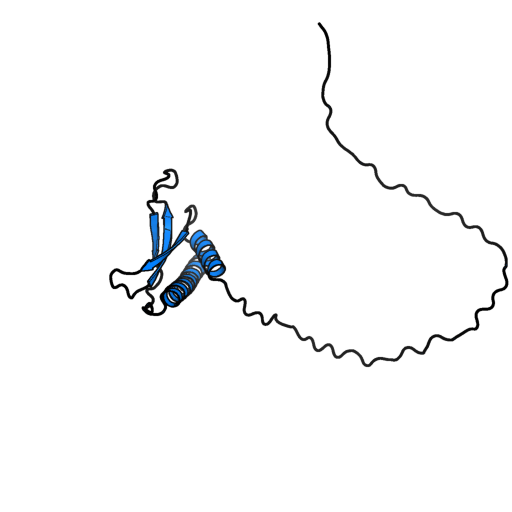70 C C . TYR A 1 118 ? 3.925 -4.410 6.125 1.00 95.75 118 TYR A C 1
ATOM 872 O O . TYR A 1 118 ? 4.369 -3.286 5.881 1.00 95.75 118 TYR A O 1
ATOM 880 N N . LYS A 1 119 ? 4.495 -5.522 5.662 1.00 95.25 119 LYS A N 1
ATOM 881 C CA . LYS A 1 119 ? 5.603 -5.542 4.713 1.00 95.25 119 LYS A CA 1
ATOM 882 C C . LYS A 1 119 ? 5.116 -6.203 3.431 1.00 95.25 119 LYS A C 1
ATOM 884 O O . LYS A 1 119 ? 4.789 -7.387 3.444 1.00 95.25 119 LYS A O 1
ATOM 889 N N . GLY A 1 120 ? 5.102 -5.430 2.351 1.00 93.12 120 GLY A N 1
ATOM 890 C CA . GLY A 1 120 ? 4.761 -5.902 1.019 1.00 93.12 120 GLY A CA 1
ATOM 891 C C . GLY A 1 120 ? 5.783 -6.894 0.455 1.00 93.12 120 GLY A C 1
ATOM 892 O O . GLY A 1 120 ? 6.892 -7.053 0.997 1.00 93.12 120 GLY A O 1
ATOM 893 N N . PRO A 1 121 ? 5.425 -7.566 -0.652 1.00 93.12 121 PRO A N 1
ATOM 894 C CA . PRO A 1 121 ? 6.303 -8.514 -1.324 1.00 93.12 121 PRO A CA 1
ATOM 895 C C . PRO A 1 121 ? 7.633 -7.862 -1.727 1.00 93.12 121 PRO A C 1
ATOM 897 O O . PRO A 1 121 ? 7.734 -6.653 -1.941 1.00 93.12 121 PRO A O 1
ATOM 900 N N . GLY A 1 122 ? 8.691 -8.671 -1.764 1.00 91.25 122 GLY A N 1
ATOM 901 C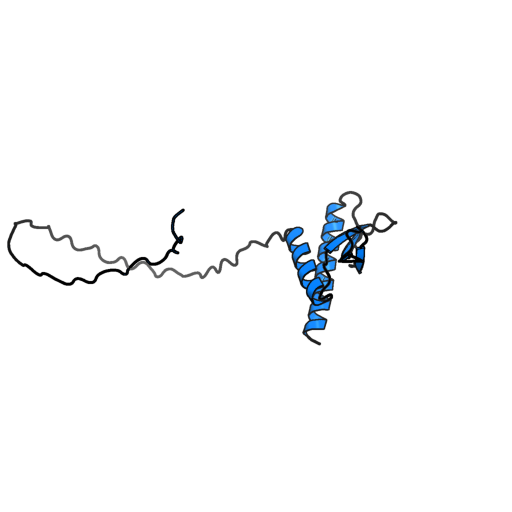 CA . GLY A 1 122 ? 10.010 -8.222 -2.198 1.00 91.25 122 GLY A CA 1
ATOM 902 C C . GLY A 1 122 ? 10.110 -8.220 -3.709 1.00 91.25 122 GLY A C 1
ATOM 903 O O . GLY A 1 122 ? 10.047 -9.280 -4.324 1.00 91.25 122 GLY A O 1
ATOM 904 N N . ILE A 1 123 ? 10.311 -7.045 -4.293 1.00 93.94 123 ILE A N 1
ATOM 905 C CA . ILE A 1 123 ? 10.532 -6.889 -5.727 1.00 93.94 123 ILE A CA 1
ATOM 906 C C . ILE A 1 123 ? 12.023 -6.718 -5.991 1.00 93.94 123 ILE A C 1
ATOM 908 O O . ILE A 1 123 ? 12.713 -5.967 -5.297 1.00 93.94 123 ILE A O 1
ATOM 912 N N . ALA A 1 124 ? 12.533 -7.424 -6.999 1.00 90.00 124 ALA A N 1
ATOM 913 C CA . ALA A 1 124 ? 13.886 -7.210 -7.486 1.00 90.00 124 ALA A CA 1
ATOM 914 C C . ALA A 1 124 ? 13.979 -5.804 -8.096 1.00 90.00 124 ALA A C 1
ATOM 916 O O . ALA A 1 124 ? 13.367 -5.488 -9.112 1.00 90.00 124 ALA A O 1
ATOM 917 N N . GLY A 1 125 ? 14.728 -4.943 -7.429 1.00 82.31 125 GLY A N 1
ATOM 918 C CA . GLY A 1 125 ? 15.051 -3.604 -7.866 1.00 82.31 125 GLY A CA 1
ATOM 919 C C . GLY A 1 125 ? 16.072 -3.614 -8.993 1.00 82.31 125 GLY A C 1
ATOM 920 O O . GLY A 1 125 ? 16.966 -4.459 -9.070 1.00 82.31 125 GLY A O 1
ATOM 921 N N . ASP A 1 126 ? 15.952 -2.614 -9.853 1.00 83.75 126 ASP A N 1
ATOM 922 C CA . ASP A 1 126 ? 16.923 -2.339 -10.895 1.00 83.75 126 ASP A CA 1
ATOM 923 C C . ASP A 1 126 ? 17.943 -1.318 -10.376 1.00 83.75 126 ASP A C 1
ATOM 925 O O . ASP A 1 126 ? 17.588 -0.192 -10.020 1.00 83.75 126 ASP A O 1
ATOM 929 N N . LYS A 1 127 ? 19.227 -1.701 -10.351 1.00 81.25 127 LYS A N 1
ATOM 930 C CA . LYS A 1 127 ? 20.325 -0.812 -9.936 1.00 81.25 127 LYS A CA 1
ATOM 931 C C . LYS A 1 127 ? 20.435 0.430 -10.825 1.00 81.25 127 LYS A C 1
ATOM 933 O O . LYS A 1 127 ? 20.859 1.476 -10.344 1.00 81.25 127 LYS A O 1
ATOM 938 N N . LYS A 1 128 ? 20.074 0.320 -12.107 1.00 86.50 128 LYS A N 1
ATOM 939 C CA . LYS A 1 128 ? 20.109 1.427 -13.073 1.00 86.50 128 LYS A CA 1
ATOM 940 C C . LYS A 1 128 ? 18.849 2.287 -13.000 1.00 86.50 128 LYS A C 1
ATOM 942 O O . LYS A 1 128 ? 18.902 3.465 -13.338 1.00 86.50 128 LYS A O 1
ATOM 947 N N . ASN A 1 129 ? 17.734 1.719 -12.539 1.00 84.88 129 ASN A N 1
ATOM 948 C CA . ASN A 1 129 ? 16.460 2.418 -12.403 1.00 84.88 129 ASN A CA 1
ATOM 949 C C . ASN A 1 129 ? 15.756 2.088 -11.070 1.00 84.88 129 ASN A C 1
ATOM 951 O O . ASN A 1 129 ? 14.767 1.346 -11.033 1.00 84.88 129 ASN A O 1
ATOM 955 N N . PRO A 1 130 ? 16.211 2.680 -9.951 1.00 82.25 130 PRO A N 1
ATOM 956 C CA . PRO A 1 130 ? 15.629 2.411 -8.637 1.00 82.25 130 PRO A CA 1
ATOM 957 C C . PRO A 1 130 ? 14.181 2.909 -8.513 1.00 82.25 130 PRO A C 1
ATOM 959 O O . PRO A 1 130 ? 13.418 2.393 -7.698 1.00 82.25 130 PRO A O 1
ATOM 962 N N . ALA A 1 131 ? 13.775 3.898 -9.318 1.00 86.00 131 ALA A N 1
ATOM 963 C CA . ALA A 1 131 ? 12.404 4.399 -9.327 1.00 86.00 131 ALA A CA 1
ATOM 964 C C . ALA A 1 131 ? 11.414 3.344 -9.840 1.00 86.00 131 ALA A C 1
ATOM 966 O O . ALA A 1 131 ? 10.335 3.204 -9.265 1.00 86.00 131 ALA A O 1
ATOM 967 N N . LYS A 1 132 ? 11.807 2.564 -10.856 1.00 88.31 132 LYS A N 1
ATOM 968 C CA . LYS A 1 132 ? 11.013 1.436 -11.353 1.00 88.31 132 LYS A CA 1
ATOM 969 C C . LYS A 1 132 ? 10.803 0.385 -10.263 1.00 88.31 132 LYS A C 1
ATOM 971 O O . LYS A 1 132 ? 9.666 0.053 -9.966 1.00 88.31 132 LYS A O 1
ATOM 976 N N . GLY A 1 133 ? 11.874 -0.046 -9.591 1.00 89.88 133 GLY A N 1
ATOM 977 C CA . GLY A 1 133 ? 11.771 -1.030 -8.504 1.00 89.88 133 GLY A CA 1
ATOM 978 C C . GLY A 1 133 ? 10.872 -0.574 -7.348 1.00 89.88 133 GLY A C 1
ATOM 979 O O . GLY A 1 133 ? 10.107 -1.368 -6.809 1.00 89.88 133 GLY A O 1
ATOM 980 N N . ARG A 1 134 ? 10.908 0.720 -6.993 1.00 89.62 134 ARG A N 1
ATOM 981 C CA . ARG A 1 134 ? 9.992 1.298 -5.992 1.00 89.62 134 ARG A CA 1
ATOM 982 C C . ARG A 1 134 ? 8.539 1.290 -6.452 1.00 89.62 134 ARG A C 1
ATOM 984 O O . ARG A 1 134 ? 7.671 0.937 -5.662 1.00 89.62 134 ARG A O 1
ATOM 991 N N . ARG A 1 135 ? 8.276 1.677 -7.703 1.00 92.19 135 ARG A N 1
ATOM 992 C CA . ARG A 1 135 ? 6.924 1.665 -8.273 1.00 92.19 135 ARG A CA 1
ATOM 993 C C . ARG A 1 135 ? 6.363 0.247 -8.310 1.00 92.19 135 ARG A C 1
ATOM 995 O O . ARG A 1 135 ? 5.267 0.032 -7.811 1.00 92.19 135 ARG A O 1
ATOM 1002 N N . ASP A 1 136 ? 7.142 -0.705 -8.810 1.00 93.06 136 ASP A N 1
ATOM 1003 C CA . ASP A 1 136 ? 6.742 -2.110 -8.903 1.00 93.06 136 ASP A CA 1
ATOM 1004 C C . ASP A 1 136 ? 6.459 -2.695 -7.503 1.00 93.06 136 ASP A C 1
ATOM 1006 O O . ASP A 1 136 ? 5.474 -3.403 -7.310 1.00 93.06 136 ASP A O 1
ATOM 1010 N N . ALA A 1 137 ? 7.259 -2.333 -6.490 1.00 94.56 137 ALA A N 1
ATOM 1011 C CA . ALA A 1 137 ? 7.017 -2.731 -5.100 1.00 94.56 137 ALA A CA 1
ATOM 1012 C C . ALA A 1 137 ? 5.738 -2.126 -4.500 1.00 94.56 137 ALA A C 1
ATOM 1014 O O . ALA A 1 137 ? 5.069 -2.785 -3.705 1.00 94.56 137 ALA A O 1
ATOM 1015 N N . ILE A 1 138 ? 5.397 -0.887 -4.864 1.00 95.00 138 ILE A N 1
ATOM 1016 C CA . ILE A 1 138 ? 4.155 -0.228 -4.440 1.00 95.00 138 ILE A CA 1
ATOM 1017 C C . ILE A 1 138 ? 2.947 -0.913 -5.083 1.00 95.00 138 ILE A C 1
ATOM 1019 O O . ILE A 1 138 ? 2.018 -1.272 -4.366 1.00 95.00 138 ILE A O 1
ATOM 1023 N N . VAL A 1 139 ? 2.988 -1.174 -6.392 1.00 95.31 139 VAL A N 1
ATOM 1024 C CA . VAL A 1 139 ? 1.915 -1.888 -7.106 1.00 95.31 139 VAL A CA 1
ATOM 1025 C C . VAL A 1 139 ? 1.683 -3.269 -6.491 1.00 95.31 139 VAL A C 1
ATOM 1027 O O . VAL A 1 139 ? 0.571 -3.575 -6.075 1.00 95.31 139 VAL A O 1
ATOM 1030 N N . ALA A 1 140 ? 2.745 -4.059 -6.318 1.00 94.94 140 ALA A N 1
ATOM 1031 C CA . ALA A 1 140 ? 2.630 -5.399 -5.745 1.00 94.94 140 ALA A CA 1
ATOM 1032 C C . ALA A 1 140 ? 2.128 -5.391 -4.284 1.00 94.94 140 ALA A C 1
ATOM 1034 O O . ALA A 1 140 ? 1.483 -6.334 -3.829 1.00 94.94 140 ALA A O 1
ATOM 1035 N N . CYS A 1 141 ? 2.419 -4.332 -3.522 1.00 96.19 141 CYS A N 1
ATOM 1036 C CA . CYS A 1 141 ? 1.879 -4.153 -2.175 1.00 96.19 141 CYS A CA 1
ATOM 1037 C C . CYS A 1 141 ? 0.388 -3.807 -2.185 1.00 96.19 141 CYS A C 1
ATOM 1039 O O . CYS A 1 141 ? -0.334 -4.293 -1.316 1.00 96.19 141 CYS A O 1
ATOM 1041 N N . LEU A 1 142 ? -0.065 -2.980 -3.132 1.00 96.00 142 LEU A N 1
ATOM 1042 C CA . LEU A 1 142 ? -1.480 -2.648 -3.282 1.00 96.00 142 LEU A CA 1
ATOM 1043 C C . LEU A 1 142 ? -2.299 -3.901 -3.604 1.00 96.00 142 LEU A C 1
ATOM 1045 O O . LEU A 1 142 ? -3.252 -4.189 -2.888 1.00 96.00 142 LEU A O 1
ATOM 1049 N N . GLU A 1 143 ? -1.880 -4.680 -4.602 1.00 95.25 143 GLU A N 1
ATOM 1050 C CA . GLU A 1 143 ? -2.570 -5.912 -5.016 1.00 95.25 143 GLU A CA 1
ATOM 1051 C C . GLU A 1 143 ? -2.730 -6.904 -3.851 1.00 95.25 143 GLU A C 1
ATOM 1053 O O . GLU A 1 143 ? -3.799 -7.474 -3.625 1.00 95.25 143 GLU A O 1
ATOM 1058 N N . GLU A 1 144 ? -1.673 -7.093 -3.059 1.00 95.56 144 GLU A N 1
ATOM 1059 C CA . GLU A 1 144 ? -1.711 -8.002 -1.914 1.00 95.56 144 GLU A CA 1
ATOM 1060 C C . GLU A 1 144 ? -2.553 -7.453 -0.749 1.00 95.56 144 GLU A C 1
ATOM 1062 O O . GLU A 1 144 ? -3.193 -8.236 -0.042 1.00 95.56 144 GLU A O 1
ATOM 1067 N N . LEU A 1 145 ? -2.591 -6.131 -0.544 1.00 94.75 145 LEU A N 1
ATOM 1068 C CA . LEU A 1 145 ? -3.483 -5.508 0.439 1.00 94.75 145 LEU A CA 1
ATOM 1069 C C . LEU A 1 145 ? -4.949 -5.637 0.029 1.00 94.75 145 LEU A C 1
ATOM 1071 O O . LEU A 1 145 ? -5.760 -6.041 0.857 1.00 94.75 145 LEU A O 1
ATOM 1075 N N . GLU A 1 146 ? -5.282 -5.381 -1.235 1.00 94.81 146 GLU A N 1
ATOM 1076 C CA . GLU A 1 146 ? -6.639 -5.552 -1.769 1.00 94.81 146 GLU A CA 1
ATOM 1077 C C . GLU A 1 146 ? -7.115 -6.996 -1.618 1.00 94.81 146 GLU A C 1
ATOM 1079 O O . GLU A 1 146 ? -8.232 -7.245 -1.166 1.00 94.81 146 GLU A O 1
ATOM 1084 N N . ARG A 1 147 ? -6.236 -7.969 -1.883 1.00 94.69 147 ARG A N 1
ATOM 1085 C CA . ARG A 1 147 ? -6.537 -9.388 -1.665 1.00 94.69 147 ARG A CA 1
ATOM 1086 C C . ARG A 1 147 ? -6.830 -9.712 -0.197 1.00 94.69 147 ARG A C 1
ATOM 1088 O O . ARG A 1 147 ? -7.639 -10.594 0.082 1.00 94.69 147 ARG A O 1
ATOM 1095 N N . ARG A 1 148 ? -6.155 -9.054 0.750 1.00 94.69 148 ARG A N 1
ATOM 1096 C CA . ARG A 1 148 ? -6.380 -9.250 2.194 1.00 94.69 148 ARG A CA 1
ATOM 1097 C C . ARG A 1 148 ? -7.659 -8.575 2.665 1.00 94.69 148 ARG A C 1
ATOM 1099 O O . ARG A 1 148 ? -8.438 -9.221 3.352 1.00 94.69 148 ARG A O 1
ATOM 1106 N N . VAL A 1 149 ? -7.897 -7.335 2.248 1.00 94.38 149 VAL A N 1
ATOM 1107 C CA . VAL A 1 149 ? -9.141 -6.608 2.533 1.00 94.38 149 VAL A CA 1
ATOM 1108 C C . VAL A 1 149 ? -10.340 -7.366 1.975 1.00 94.38 149 VAL A C 1
ATOM 1110 O O . VAL A 1 149 ? -11.308 -7.584 2.692 1.00 94.38 149 VAL A O 1
ATOM 1113 N N . GLY A 1 150 ? -10.253 -7.855 0.735 1.00 91.94 150 GLY A N 1
ATOM 1114 C CA . GLY A 1 150 ? -11.312 -8.658 0.130 1.00 91.94 150 GLY A CA 1
ATOM 1115 C C . GLY A 1 150 ? -11.624 -9.933 0.917 1.00 91.94 150 GLY A C 1
ATOM 1116 O O . GLY A 1 150 ? -12.770 -10.359 0.945 1.00 91.94 150 GLY A O 1
ATOM 1117 N N . LYS A 1 151 ? -10.637 -10.526 1.600 1.00 92.31 151 LYS A N 1
ATOM 1118 C CA . LYS A 1 151 ? -10.878 -11.659 2.505 1.00 92.31 151 LYS A CA 1
ATOM 1119 C C . LYS A 1 151 ? -11.538 -11.240 3.810 1.00 92.31 151 LYS A C 1
ATOM 1121 O O . LYS A 1 151 ? -12.417 -11.953 4.260 1.00 92.31 151 LYS A O 1
ATOM 1126 N N . GLU A 1 152 ? -11.122 -10.121 4.392 1.00 88.44 152 GLU A N 1
ATOM 1127 C CA . GLU A 1 152 ? -11.678 -9.618 5.653 1.00 88.44 152 GLU A CA 1
ATOM 1128 C C . GLU A 1 152 ? -13.138 -9.167 5.497 1.00 88.44 152 GLU A C 1
ATOM 1130 O O . GLU A 1 152 ? -13.949 -9.382 6.386 1.00 88.44 152 GLU A O 1
ATOM 1135 N N . LEU A 1 153 ? -13.490 -8.567 4.353 1.00 85.19 153 LEU A N 1
ATOM 1136 C CA . LEU A 1 153 ? -14.848 -8.079 4.080 1.00 85.19 153 LEU A CA 1
ATOM 1137 C C . LEU A 1 153 ? -15.832 -9.176 3.649 1.00 85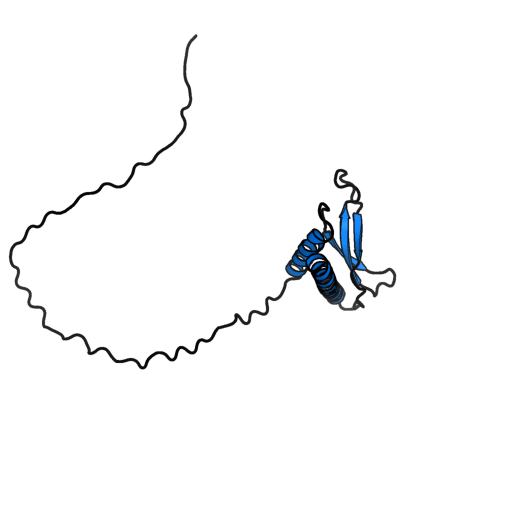.19 153 LEU A C 1
ATOM 1139 O O . LEU A 1 153 ? -17.041 -8.962 3.714 1.00 85.19 153 LEU A O 1
ATOM 1143 N N . LEU A 1 154 ? -15.330 -10.308 3.147 1.00 80.69 154 LEU A N 1
ATOM 1144 C CA . LEU A 1 154 ? -16.145 -11.445 2.700 1.00 80.69 154 LEU A CA 1
ATOM 1145 C C . LEU A 1 154 ? -16.177 -12.603 3.712 1.00 80.69 154 LEU A C 1
ATOM 1147 O O . LEU A 1 154 ? -16.833 -13.610 3.435 1.00 80.69 154 LEU A O 1
ATOM 1151 N N . ALA A 1 155 ? -15.446 -12.490 4.825 1.00 57.34 155 ALA A N 1
ATOM 1152 C CA . ALA A 1 155 ? -15.455 -13.441 5.938 1.00 57.34 155 ALA A CA 1
ATOM 1153 C C . ALA A 1 155 ? -16.576 -13.118 6.934 1.00 57.34 155 ALA A C 1
ATOM 1155 O O . ALA A 1 155 ? -17.127 -14.091 7.498 1.00 57.34 155 ALA A O 1
#

Sequence (155 aa):
MNKNKIPPAPPKSPVPGAGHHKNVSTSANGYSPKYTPPPEPTILPAPKVETRVEVPAVLETTSLSDLVERILDNASVLYPGEKVKCTTAVAASGVMVHAVVVAPKNPESQTSRFKVLYKGPGIAGDKKNPAKGRRDAIVACLEELERRVGKELLA